Protein AF-A0A9P8XWE4-F1 (afdb_monomer_lite)

pLDDT: mean 76.03, std 16.62, range [38.41, 95.31]

Foldseek 3Di:
DDDDDDDDDDDDDDDPPDPPPPPDDCVDVQSVLVVLLVVLVVCLVVVVLVSNLVSLVVLCVDPPRPLVSVLSSLLSCLVPPPDLVSNQVSLVSSLVSLVVVLVVDDPDDPVNVVSVVSNVSSVVSNVVSVVVVVVVVVCVVPDDPQPPVNVVVVVVVVVVVVVVVVVVVVVVVVPD

Radius of gyration: 31.55 Å; chains: 1; bounding box: 77×46×115 Å

Organism: NCBI:txid1682393

Secondary structure (DSSP, 8-state):
------------PPP------------SHHHHHHHHHHHHHHHHHTT-HHHHHHHHHHHHH-TT--HHHHHHHHHHHHHS-SSHHHHHHHHHHHHHHHHHHHHHS-TT-TTHHHHHHHHHHHHHHHHHHHHHHHHHHHHHHH-----HHHHHHHHHHHHHHHHHHHHHHHHHTT--

Sequence (176 aa):
MAHQQQQQQPRAGAPASSSDTSVPDISDHNKAFHFLYDQAQKAHFAGNHAKANDITNWLLLEPECPPLCEAGAHLILAHAPDTADMQVDHARRALQLYHAVETQTVRDGPRRKYINWALARAQRILSETLQRSRVSEEQKKNSMPVTEAEYATMCAEYVDGFWEQELGRAEDNTTQ

Structure (mmCIF, N/CA/C/O backbone):
data_AF-A0A9P8XWE4-F1
#
_entry.id   AF-A0A9P8XWE4-F1
#
loop_
_atom_site.group_PDB
_atom_site.id
_atom_site.type_symbol
_atom_site.label_atom_id
_atom_site.label_alt_id
_atom_site.label_comp_id
_atom_site.label_asym_id
_atom_site.label_entity_id
_atom_site.label_seq_id
_atom_site.pdbx_PDB_ins_code
_atom_site.Cartn_x
_atom_site.Cartn_y
_atom_site.Cartn_z
_atom_site.occupancy
_atom_site.B_iso_or_equiv
_atom_site.auth_seq_id
_atom_site.auth_comp_id
_atom_site.auth_asym_id
_atom_site.auth_atom_id
_atom_site.pdbx_PDB_model_num
ATOM 1 N N . MET A 1 1 ? 20.660 -25.916 76.762 1.00 42.94 1 MET A N 1
ATOM 2 C CA . MET A 1 1 ? 20.881 -27.024 75.813 1.00 42.94 1 MET A CA 1
ATOM 3 C C . MET A 1 1 ? 20.119 -26.703 74.543 1.00 42.94 1 MET A C 1
ATOM 5 O O . MET A 1 1 ? 18.898 -26.674 74.567 1.00 42.94 1 MET A O 1
ATOM 9 N N . ALA A 1 2 ? 20.847 -26.350 73.488 1.00 43.91 2 ALA A N 1
ATOM 10 C CA . ALA A 1 2 ? 20.315 -26.124 72.152 1.00 43.91 2 ALA A CA 1
ATOM 11 C C . ALA A 1 2 ? 20.197 -27.473 71.441 1.00 43.91 2 ALA A C 1
ATOM 13 O O . ALA A 1 2 ? 21.170 -28.220 71.476 1.00 43.91 2 ALA A O 1
ATOM 14 N N . HIS A 1 3 ? 19.067 -27.769 70.799 1.00 46.03 3 HIS A N 1
ATOM 15 C CA . HIS A 1 3 ? 18.996 -28.760 69.725 1.00 46.03 3 HIS A CA 1
ATOM 16 C C . HIS A 1 3 ? 18.197 -28.178 68.559 1.00 46.03 3 HIS A C 1
ATOM 18 O O . HIS A 1 3 ? 16.996 -27.932 68.625 1.00 46.03 3 HIS A O 1
ATOM 24 N N . GLN A 1 4 ? 18.971 -27.915 67.517 1.00 46.31 4 GLN A N 1
ATOM 25 C CA . GLN A 1 4 ? 18.625 -27.622 66.143 1.00 46.31 4 GLN A CA 1
ATOM 26 C C . GLN A 1 4 ? 18.158 -28.937 65.497 1.00 46.31 4 GLN A C 1
ATOM 28 O O . GLN A 1 4 ? 18.855 -29.943 65.610 1.00 46.31 4 GLN A O 1
ATOM 33 N N . GLN A 1 5 ? 17.008 -28.950 64.822 1.00 54.19 5 GLN A N 1
ATOM 34 C CA . GLN A 1 5 ? 16.695 -29.997 63.848 1.00 54.19 5 GLN A CA 1
ATOM 35 C C . GLN A 1 5 ? 16.221 -29.365 62.546 1.00 54.19 5 GLN A C 1
ATOM 37 O O . GLN A 1 5 ? 15.399 -28.452 62.510 1.00 54.19 5 GLN A O 1
ATOM 42 N N . GLN A 1 6 ? 16.865 -29.835 61.491 1.00 45.81 6 GLN A N 1
ATOM 43 C CA . GLN A 1 6 ? 16.982 -29.256 60.173 1.00 45.81 6 GLN A CA 1
ATOM 44 C C . GLN A 1 6 ? 16.313 -30.217 59.183 1.00 45.81 6 GLN A C 1
ATOM 46 O O . GLN A 1 6 ? 16.568 -31.414 59.229 1.00 45.81 6 GLN A O 1
ATOM 51 N N . GLN A 1 7 ? 15.506 -29.637 58.290 1.00 46.41 7 GLN A N 1
ATOM 52 C CA . GLN A 1 7 ? 15.192 -30.068 56.920 1.00 46.41 7 GLN A CA 1
ATOM 53 C C . GLN A 1 7 ? 14.518 -31.428 56.662 1.00 46.41 7 GLN A C 1
ATOM 55 O O . GLN A 1 7 ? 15.087 -32.489 56.882 1.00 46.41 7 GLN A O 1
ATOM 60 N N . GLN A 1 8 ? 13.389 -31.351 55.945 1.00 45.50 8 GLN A N 1
ATOM 61 C CA . GLN A 1 8 ? 13.180 -32.076 54.684 1.00 45.50 8 GLN A CA 1
ATOM 62 C C . GLN A 1 8 ? 12.087 -31.374 53.850 1.00 45.50 8 GLN A C 1
ATOM 64 O O . GLN A 1 8 ? 10.930 -31.299 54.250 1.00 45.50 8 GLN A O 1
ATOM 69 N N . GLN A 1 9 ? 12.479 -30.822 52.696 1.00 50.81 9 GLN A N 1
ATOM 70 C CA . GLN A 1 9 ? 11.577 -30.410 51.611 1.00 50.81 9 GLN A CA 1
ATOM 71 C C . GLN A 1 9 ? 11.220 -31.630 50.746 1.00 50.81 9 GLN A C 1
ATOM 73 O O . GLN A 1 9 ? 12.107 -32.449 50.493 1.00 50.81 9 GLN A O 1
ATOM 78 N N . PRO A 1 10 ? 10.023 -31.680 50.137 1.00 46.22 10 PRO A N 1
ATOM 79 C CA . PRO A 1 10 ? 9.825 -32.414 48.899 1.00 46.22 10 PRO A CA 1
ATOM 80 C C . PRO A 1 10 ? 9.639 -31.477 47.693 1.00 46.22 10 PRO A C 1
ATOM 82 O O . PRO A 1 10 ? 8.703 -30.692 47.602 1.00 46.22 10 PRO A O 1
ATOM 85 N N . ARG A 1 11 ? 10.621 -31.619 46.798 1.00 40.06 11 ARG A N 1
ATOM 86 C CA . ARG A 1 11 ? 10.663 -31.521 45.330 1.00 40.06 11 ARG A CA 1
ATOM 87 C C . ARG A 1 11 ? 9.541 -30.816 44.552 1.00 40.06 11 ARG A C 1
ATOM 89 O O . ARG A 1 11 ? 8.377 -31.197 44.571 1.00 40.06 11 ARG A O 1
ATOM 96 N N . ALA A 1 12 ? 10.036 -29.919 43.698 1.00 43.84 12 ALA A N 1
ATOM 97 C CA . ALA A 1 12 ? 9.446 -29.359 42.493 1.00 43.84 12 ALA A CA 1
ATOM 98 C C . ALA A 1 12 ? 8.589 -30.345 41.676 1.00 43.84 12 ALA A C 1
ATOM 100 O O . ALA A 1 12 ? 9.083 -31.360 41.181 1.00 43.84 12 ALA A O 1
ATOM 101 N N . GLY A 1 13 ? 7.322 -29.975 41.480 1.00 39.88 13 GLY A N 1
ATOM 102 C CA . GLY A 1 13 ? 6.506 -30.432 40.361 1.00 39.88 13 GLY A CA 1
ATOM 103 C C . GLY A 1 13 ? 6.865 -29.632 39.109 1.00 39.88 13 GLY A C 1
ATOM 104 O O . GLY A 1 13 ? 6.975 -28.407 39.157 1.00 39.88 13 GLY A O 1
ATOM 105 N N . ALA A 1 14 ? 7.106 -30.346 38.014 1.00 40.03 14 ALA A N 1
ATOM 106 C CA . ALA A 1 14 ? 7.447 -29.809 36.704 1.00 40.03 14 ALA A CA 1
ATOM 107 C C . ALA A 1 14 ? 6.384 -28.823 36.170 1.00 40.03 14 ALA A C 1
ATOM 109 O O . ALA A 1 14 ? 5.197 -28.996 36.459 1.00 40.03 14 ALA A O 1
ATOM 110 N N . PRO A 1 15 ? 6.771 -27.820 35.359 1.00 44.16 15 PRO A N 1
ATOM 111 C CA . PRO A 1 15 ? 5.808 -26.954 34.696 1.00 44.16 15 PRO A CA 1
ATOM 112 C C . PRO A 1 15 ? 5.029 -27.754 33.648 1.00 44.16 15 PRO A C 1
ATOM 114 O O . PRO A 1 15 ? 5.609 -28.403 32.775 1.00 44.16 15 PRO A O 1
ATOM 117 N N . ALA A 1 16 ? 3.702 -27.695 33.740 1.00 44.31 16 ALA A N 1
ATOM 118 C CA . ALA A 1 16 ? 2.808 -28.179 32.705 1.00 44.31 16 ALA A CA 1
ATOM 119 C C . ALA A 1 16 ? 3.088 -27.409 31.405 1.00 44.31 16 ALA A C 1
ATOM 121 O O . ALA A 1 16 ? 2.788 -26.223 31.282 1.00 44.31 16 ALA A O 1
ATOM 122 N N . SER A 1 17 ? 3.69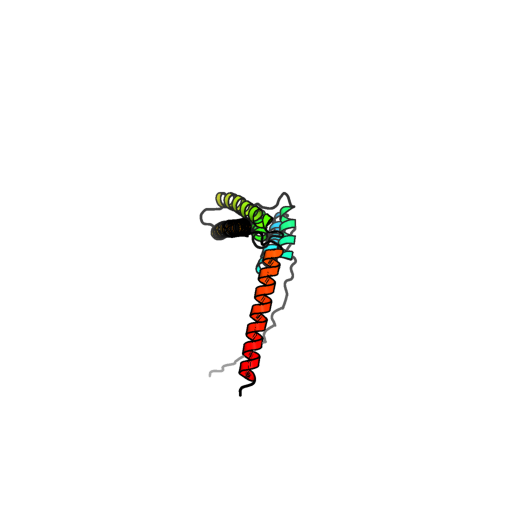1 -28.100 30.441 1.00 48.97 17 SER A N 1
ATOM 123 C CA . SER A 1 17 ? 3.752 -27.683 29.045 1.00 48.97 17 SER A CA 1
ATOM 124 C C . SER A 1 17 ? 2.362 -27.858 28.441 1.00 48.97 17 SER A C 1
ATOM 126 O O . SER A 1 17 ? 2.050 -28.900 27.871 1.00 48.97 17 SER A O 1
ATOM 128 N N . SER A 1 18 ? 1.508 -26.852 28.600 1.00 38.41 18 SER A N 1
ATOM 129 C CA . SER A 1 18 ? 0.320 -26.688 27.772 1.00 38.41 18 SER A CA 1
ATOM 130 C C . SER A 1 18 ? 0.663 -25.674 26.692 1.00 38.41 18 SER A C 1
ATOM 132 O O . SER A 1 18 ? 0.636 -24.466 26.919 1.00 38.41 18 SER A O 1
ATOM 134 N N . SER A 1 19 ? 1.026 -26.178 25.516 1.00 41.09 19 SER A N 1
ATOM 135 C CA . SER A 1 19 ? 0.926 -25.430 24.270 1.00 41.09 19 SER A CA 1
ATOM 136 C C . SER A 1 19 ? -0.543 -25.059 24.068 1.00 41.09 19 SER A C 1
ATOM 138 O O . SER A 1 19 ? -1.323 -25.837 23.514 1.00 41.09 19 SER A O 1
ATOM 140 N N . ASP A 1 20 ? -0.919 -23.901 24.600 1.00 38.88 20 ASP A N 1
ATOM 141 C CA . ASP A 1 20 ? -2.213 -23.271 24.404 1.00 38.88 20 ASP A CA 1
ATOM 142 C C . ASP A 1 20 ? -2.363 -22.953 22.912 1.00 38.88 20 ASP A C 1
ATOM 144 O O . ASP A 1 20 ? -1.834 -21.980 22.379 1.00 38.88 20 ASP A O 1
ATOM 148 N N . THR A 1 21 ? -2.998 -23.886 22.212 1.00 43.66 21 THR A N 1
ATOM 149 C CA . THR A 1 21 ? -3.440 -23.777 20.822 1.00 43.66 21 THR A CA 1
ATOM 150 C C . THR A 1 21 ? -4.936 -23.483 20.835 1.00 43.66 21 THR A C 1
ATOM 152 O O . THR A 1 21 ? -5.722 -24.123 20.139 1.00 43.66 21 THR A O 1
ATOM 155 N N . SER A 1 22 ? -5.356 -22.531 21.672 1.00 41.94 22 SER A N 1
ATOM 156 C CA . SER A 1 22 ? -6.705 -21.990 21.609 1.00 41.94 22 SER A CA 1
ATOM 157 C C . SER A 1 22 ? -6.886 -21.310 20.254 1.00 41.94 22 SER A C 1
ATOM 159 O O . SER A 1 22 ? -6.331 -20.250 19.961 1.00 41.94 22 SER A O 1
ATOM 161 N N . VAL A 1 23 ? -7.644 -21.975 19.382 1.00 51.69 23 VAL A N 1
ATOM 162 C CA . VAL A 1 23 ? -8.174 -21.365 18.165 1.00 51.69 23 VAL A CA 1
ATOM 163 C C . VAL A 1 23 ? -8.991 -20.154 18.623 1.00 51.69 23 VAL A C 1
ATOM 165 O O . VAL A 1 23 ? -9.901 -20.334 19.436 1.00 51.69 23 VAL A O 1
ATOM 168 N N . PRO A 1 24 ? -8.651 -18.926 18.195 1.00 53.59 24 PRO A N 1
ATOM 169 C CA . PRO A 1 24 ? -9.342 -17.738 18.670 1.00 53.59 24 PRO A CA 1
ATOM 170 C C . PRO A 1 24 ? -10.833 -17.836 18.332 1.00 53.59 24 PRO A C 1
ATOM 172 O O . PRO A 1 24 ? -11.195 -18.150 17.202 1.00 53.59 24 PRO A O 1
ATOM 175 N N . ASP A 1 25 ? -11.694 -17.583 19.318 1.00 50.88 25 ASP A N 1
ATOM 176 C CA . ASP A 1 25 ? -13.143 -17.511 19.127 1.00 50.88 25 ASP A CA 1
ATOM 177 C C . ASP A 1 25 ? -13.489 -16.246 18.322 1.00 50.88 25 ASP A C 1
ATOM 179 O O . ASP A 1 25 ? -13.409 -15.116 18.816 1.00 50.88 25 ASP A O 1
ATOM 183 N N . ILE A 1 26 ? -13.828 -16.462 17.050 1.00 53.75 26 ILE A N 1
ATOM 184 C CA . ILE A 1 26 ? -14.087 -15.434 16.034 1.00 53.75 26 ILE A CA 1
ATOM 185 C C . ILE A 1 26 ? -15.585 -15.137 15.855 1.00 53.75 26 ILE A C 1
ATOM 187 O O . ILE A 1 26 ? -15.972 -14.516 14.870 1.00 53.75 26 ILE A O 1
ATOM 191 N N . SER A 1 27 ? -16.442 -15.576 16.782 1.00 52.31 27 SER A N 1
ATOM 192 C CA . SER A 1 27 ? -17.912 -15.480 16.684 1.00 52.31 27 SER A CA 1
ATOM 193 C C . SER A 1 27 ? -18.484 -14.056 16.555 1.00 52.31 27 SER A C 1
ATOM 195 O O . SER A 1 27 ? -19.657 -13.891 16.231 1.00 52.31 27 SER A O 1
ATOM 197 N N . ASP A 1 28 ? -17.663 -13.027 16.763 1.00 65.06 28 ASP A N 1
ATOM 198 C CA . ASP A 1 28 ? -17.983 -11.627 16.492 1.00 65.06 28 ASP A CA 1
ATOM 199 C C . ASP A 1 28 ? -17.353 -11.221 15.152 1.00 65.06 28 ASP A C 1
ATOM 201 O O . ASP A 1 28 ? -16.129 -11.265 14.995 1.00 65.06 28 ASP A O 1
ATOM 205 N N . HIS A 1 29 ? -18.186 -10.826 14.186 1.00 61.81 29 HIS A N 1
ATOM 206 C CA . HIS A 1 29 ? -17.785 -10.505 12.811 1.00 61.81 29 HIS A CA 1
ATOM 207 C C . HIS A 1 29 ? -16.637 -9.474 12.765 1.00 61.81 29 HIS A C 1
ATOM 209 O O . HIS A 1 29 ? -15.703 -9.604 11.976 1.00 61.81 29 HIS A O 1
ATOM 215 N N . ASN A 1 30 ? -16.603 -8.528 13.714 1.00 70.12 30 ASN A N 1
ATOM 216 C CA . ASN A 1 30 ? -15.509 -7.558 13.834 1.00 70.12 30 ASN A CA 1
ATOM 217 C C . ASN A 1 30 ? -14.170 -8.179 14.258 1.00 70.12 30 ASN A C 1
ATOM 219 O O . ASN A 1 30 ? -13.103 -7.734 13.825 1.00 70.12 30 ASN A O 1
ATOM 223 N N . LYS A 1 31 ? -14.193 -9.230 15.084 1.00 77.06 31 LYS A N 1
ATOM 224 C CA . LYS A 1 31 ? -12.975 -9.949 15.486 1.00 77.06 31 LYS A CA 1
ATOM 225 C C . LYS A 1 31 ? -12.377 -10.720 14.314 1.00 77.06 31 LYS A C 1
ATOM 227 O O . LYS A 1 31 ? -11.154 -10.839 14.253 1.00 77.06 31 LYS A O 1
ATOM 232 N N . ALA A 1 32 ? -13.204 -11.176 13.370 1.00 83.94 32 ALA A N 1
ATOM 233 C CA . ALA A 1 32 ? -12.736 -11.861 12.168 1.00 83.94 32 ALA A CA 1
ATOM 234 C C . ALA A 1 32 ? -11.898 -10.941 11.281 1.00 83.94 32 ALA A C 1
ATOM 236 O O . ALA A 1 32 ? -10.787 -11.311 10.903 1.00 83.94 32 ALA A O 1
ATOM 237 N N . PHE A 1 33 ? -12.353 -9.707 11.049 1.00 87.38 33 PHE A N 1
ATOM 238 C CA . PHE A 1 33 ? -11.581 -8.721 10.288 1.00 87.38 33 PHE A CA 1
ATOM 239 C C . PHE A 1 33 ? -10.237 -8.401 10.937 1.00 87.38 33 PHE A C 1
ATOM 241 O O . PHE A 1 33 ? -9.206 -8.394 10.267 1.00 87.38 33 PHE A O 1
ATOM 248 N N . HIS A 1 34 ? -10.226 -8.168 12.250 1.00 86.06 34 HIS A N 1
ATOM 249 C CA . HIS A 1 34 ? -8.985 -7.886 12.968 1.00 86.06 34 HIS A CA 1
ATOM 250 C C . HIS A 1 34 ? -8.027 -9.078 12.977 1.00 86.06 34 HIS A C 1
ATOM 252 O O . HIS A 1 34 ? -6.822 -8.882 12.824 1.00 86.06 34 HIS A O 1
ATOM 258 N N . PHE A 1 35 ? -8.547 -10.300 13.114 1.00 88.75 35 PHE A N 1
ATOM 259 C CA . PHE A 1 35 ? -7.744 -11.515 13.030 1.00 88.75 35 PHE A CA 1
ATOM 260 C C . PHE A 1 35 ? -7.106 -11.669 11.648 1.00 88.75 35 PHE A C 1
ATOM 262 O O . PHE A 1 35 ? -5.900 -11.882 11.544 1.00 88.75 35 PHE A O 1
ATOM 269 N N . LEU A 1 36 ? -7.888 -11.521 10.580 1.00 90.06 36 LEU A N 1
ATOM 270 C CA . LEU A 1 36 ? -7.382 -11.624 9.214 1.00 90.06 36 LEU A CA 1
ATOM 271 C C . LEU A 1 36 ? -6.372 -10.521 8.902 1.00 90.06 36 LEU A C 1
ATOM 273 O O . LEU A 1 36 ? -5.326 -10.794 8.317 1.00 90.06 36 LEU A O 1
ATOM 277 N N . TYR A 1 37 ? -6.628 -9.296 9.357 1.00 91.12 37 TYR A N 1
ATOM 278 C CA . TYR A 1 37 ? -5.679 -8.203 9.195 1.00 91.12 37 TYR A CA 1
ATOM 279 C C . TYR A 1 37 ? -4.358 -8.477 9.933 1.00 91.12 37 TYR A C 1
ATOM 281 O O . TYR A 1 37 ? -3.288 -8.298 9.355 1.00 91.12 37 TYR A O 1
ATOM 289 N N . ASP A 1 38 ? -4.405 -8.994 11.164 1.00 91.94 38 ASP A N 1
ATOM 290 C CA . ASP A 1 38 ? -3.207 -9.418 11.903 1.00 91.94 38 ASP A CA 1
ATOM 291 C C . ASP A 1 38 ? -2.431 -10.524 11.158 1.00 91.94 38 ASP A C 1
ATOM 293 O O . ASP A 1 38 ? -1.202 -10.471 11.059 1.00 91.94 38 ASP A O 1
ATOM 297 N N . GLN A 1 39 ? -3.127 -11.492 10.551 1.00 94.31 39 GLN A N 1
ATOM 298 C CA . GLN A 1 39 ? -2.490 -12.520 9.719 1.00 94.31 39 GLN A CA 1
ATOM 299 C C . GLN A 1 39 ? -1.824 -11.932 8.468 1.00 94.31 39 GLN A C 1
ATOM 301 O O . GLN A 1 39 ? -0.702 -12.325 8.133 1.00 94.31 39 GLN A O 1
ATOM 306 N N . ALA A 1 40 ? -2.470 -10.971 7.803 1.00 92.69 40 ALA A N 1
ATOM 307 C CA . ALA A 1 40 ? -1.888 -10.268 6.664 1.00 92.69 40 ALA A CA 1
ATOM 308 C C . ALA A 1 40 ? -0.624 -9.493 7.065 1.00 92.69 40 ALA A C 1
ATOM 310 O O . ALA A 1 40 ? 0.399 -9.580 6.385 1.00 92.69 40 ALA A O 1
ATOM 311 N N . GLN A 1 41 ? -0.651 -8.797 8.207 1.00 91.69 41 GLN A N 1
ATOM 312 C CA . GLN A 1 41 ? 0.515 -8.089 8.739 1.00 91.69 41 GLN A CA 1
ATOM 313 C C . GLN A 1 41 ? 1.670 -9.047 9.044 1.00 91.69 41 GLN A C 1
ATOM 315 O O . GLN A 1 41 ? 2.805 -8.794 8.638 1.00 91.69 41 GLN A O 1
ATOM 320 N N . LYS A 1 42 ? 1.395 -10.172 9.714 1.00 93.69 42 LYS A N 1
ATOM 321 C CA . LYS A 1 42 ? 2.405 -11.202 10.001 1.00 93.69 42 LYS A CA 1
ATOM 322 C C . LYS A 1 42 ? 3.030 -11.757 8.723 1.00 93.69 42 LYS A C 1
ATOM 324 O O . LYS A 1 42 ? 4.251 -11.875 8.653 1.00 93.69 42 LYS A O 1
ATOM 329 N N . ALA A 1 43 ? 2.218 -12.056 7.708 1.00 91.62 43 ALA A N 1
ATOM 330 C CA . ALA A 1 43 ? 2.711 -12.516 6.411 1.00 91.62 43 ALA A CA 1
ATOM 331 C C . ALA A 1 43 ? 3.584 -11.453 5.723 1.00 91.62 43 ALA A C 1
ATOM 333 O O . ALA A 1 43 ? 4.675 -11.773 5.251 1.00 91.62 43 ALA A O 1
ATOM 334 N N . HIS A 1 44 ? 3.153 -10.188 5.742 1.00 91.06 44 HIS A N 1
ATOM 335 C CA . HIS A 1 44 ? 3.899 -9.067 5.176 1.00 91.06 44 HIS A CA 1
ATOM 336 C C . HIS A 1 44 ? 5.275 -8.894 5.837 1.00 91.06 44 HIS A C 1
ATOM 338 O O . HIS A 1 44 ? 6.286 -8.833 5.138 1.00 91.06 44 HIS A O 1
ATOM 344 N N . PHE A 1 45 ? 5.339 -8.867 7.173 1.00 89.06 45 PHE A N 1
ATOM 345 C CA . PHE A 1 45 ? 6.605 -8.716 7.902 1.00 89.06 45 PHE A CA 1
ATOM 346 C C . PHE A 1 45 ? 7.523 -9.937 7.787 1.00 89.06 45 PHE A C 1
ATOM 348 O O . PHE A 1 45 ? 8.738 -9.794 7.897 1.00 89.06 45 PHE A O 1
ATOM 355 N N . ALA A 1 46 ? 6.967 -11.120 7.519 1.00 92.00 46 ALA A N 1
ATOM 356 C CA . ALA A 1 46 ? 7.738 -12.314 7.186 1.00 92.00 46 ALA A CA 1
ATOM 357 C C . ALA A 1 46 ? 8.259 -12.323 5.732 1.00 92.00 46 ALA A C 1
ATOM 359 O O . ALA A 1 46 ? 8.896 -13.291 5.326 1.00 92.00 46 ALA A O 1
ATOM 360 N N . GLY A 1 47 ? 7.969 -11.288 4.931 1.00 90.38 47 GLY A N 1
ATOM 361 C CA . GLY A 1 47 ? 8.333 -11.213 3.512 1.00 90.38 47 GLY A CA 1
ATOM 362 C C . GLY A 1 47 ? 7.476 -12.094 2.596 1.00 90.38 47 GLY A C 1
ATOM 363 O O . GLY A 1 47 ? 7.737 -12.178 1.398 1.00 90.38 47 GLY A O 1
ATOM 364 N N . ASN A 1 48 ? 6.435 -12.745 3.125 1.00 93.69 48 ASN A N 1
ATOM 365 C CA . ASN A 1 48 ? 5.509 -13.551 2.336 1.00 93.69 48 ASN A CA 1
ATOM 366 C C . ASN A 1 48 ? 4.410 -12.660 1.744 1.00 93.69 48 ASN A C 1
ATOM 368 O O . ASN A 1 48 ? 3.269 -12.635 2.213 1.00 93.69 48 ASN A O 1
ATOM 372 N N . HIS A 1 49 ? 4.787 -11.896 0.721 1.00 91.38 49 HIS A N 1
ATOM 373 C CA . HIS A 1 49 ? 3.911 -10.917 0.087 1.00 91.38 49 HIS A CA 1
ATOM 374 C C . HIS A 1 49 ? 2.726 -11.550 -0.644 1.00 91.38 49 HIS A C 1
ATOM 376 O O . HIS A 1 49 ? 1.632 -11.018 -0.539 1.00 91.38 49 HIS A O 1
ATOM 382 N N . ALA A 1 50 ? 2.895 -12.718 -1.272 1.00 91.44 50 ALA A N 1
ATOM 383 C CA . ALA A 1 50 ? 1.787 -13.427 -1.917 1.00 91.44 50 ALA A CA 1
ATOM 384 C C . ALA A 1 50 ? 0.667 -13.750 -0.913 1.00 91.44 50 ALA A C 1
ATOM 386 O O . ALA A 1 50 ? -0.482 -13.366 -1.107 1.00 91.44 50 ALA A O 1
ATOM 387 N N . LYS A 1 51 ? 1.020 -14.350 0.233 1.00 93.00 51 LYS A N 1
ATOM 388 C CA . LYS A 1 51 ? 0.044 -14.641 1.292 1.00 93.00 51 LYS A CA 1
ATOM 389 C C . LYS A 1 51 ? -0.565 -13.371 1.887 1.00 93.00 51 LYS A C 1
ATOM 391 O O . LYS A 1 51 ? -1.745 -13.364 2.225 1.00 93.00 51 LYS A O 1
ATOM 396 N N . ALA A 1 52 ? 0.239 -12.323 2.074 1.00 92.38 52 ALA A N 1
ATOM 397 C CA . ALA A 1 52 ? -0.265 -11.052 2.580 1.00 92.38 52 ALA A CA 1
ATOM 398 C C . ALA A 1 52 ? -1.317 -10.469 1.624 1.00 92.38 52 ALA A C 1
ATOM 400 O O . ALA A 1 52 ? -2.407 -10.138 2.085 1.00 92.38 52 ALA A O 1
ATOM 401 N N . ASN A 1 53 ? -1.008 -10.444 0.323 1.00 92.06 53 ASN A N 1
ATOM 402 C CA . ASN A 1 53 ? -1.880 -9.949 -0.737 1.00 92.06 53 ASN A CA 1
ATOM 403 C C . ASN A 1 53 ? -3.188 -10.735 -0.803 1.00 92.06 53 ASN A C 1
ATOM 405 O O . ASN A 1 53 ? -4.247 -10.112 -0.786 1.00 92.06 53 ASN A O 1
ATOM 409 N N . ASP A 1 54 ? -3.132 -12.070 -0.789 1.00 94.25 54 ASP A N 1
ATOM 410 C CA . ASP A 1 54 ? -4.320 -12.933 -0.806 1.00 94.25 54 ASP A CA 1
ATOM 411 C C . ASP A 1 54 ? -5.288 -12.592 0.336 1.00 94.25 54 ASP A C 1
ATOM 413 O O . ASP A 1 54 ? -6.486 -12.396 0.120 1.00 94.25 54 ASP A O 1
ATOM 417 N N . ILE A 1 55 ? -4.764 -12.462 1.561 1.00 93.75 55 ILE A N 1
ATOM 418 C CA . ILE A 1 55 ? -5.580 -12.143 2.739 1.00 93.75 55 ILE A CA 1
ATOM 419 C C . ILE A 1 55 ? -6.146 -10.723 2.636 1.00 93.75 55 ILE A C 1
ATOM 421 O O . ILE A 1 55 ? -7.315 -10.504 2.952 1.00 93.75 55 ILE A O 1
ATOM 425 N N . THR A 1 56 ? -5.348 -9.747 2.193 1.00 93.62 56 THR A N 1
ATOM 426 C CA . THR A 1 56 ? -5.831 -8.368 2.030 1.00 93.62 56 THR A CA 1
ATOM 427 C C . THR A 1 56 ? -6.851 -8.219 0.917 1.00 93.62 56 THR A C 1
ATOM 429 O O . THR A 1 56 ? -7.811 -7.480 1.095 1.00 93.62 56 THR A O 1
ATOM 432 N N . ASN A 1 57 ? -6.698 -8.935 -0.194 1.00 91.94 57 ASN A N 1
ATOM 433 C CA . ASN A 1 57 ? -7.684 -8.939 -1.267 1.00 91.94 57 ASN A CA 1
ATOM 434 C C . ASN A 1 57 ? -9.012 -9.503 -0.759 1.00 91.94 57 ASN A C 1
ATOM 436 O O . ASN A 1 57 ? -10.048 -8.892 -0.993 1.00 91.94 57 ASN A O 1
ATOM 440 N N . TRP A 1 58 ? -8.986 -10.587 0.023 1.00 91.12 58 TRP A N 1
ATOM 441 C CA . TRP A 1 58 ? -10.191 -11.109 0.672 1.00 91.12 58 TRP A CA 1
ATOM 442 C C . TRP A 1 58 ? -10.832 -10.083 1.619 1.00 91.12 58 TRP A C 1
ATOM 444 O O . TRP A 1 58 ? -12.023 -9.815 1.517 1.00 91.12 58 TRP A O 1
ATOM 454 N N . LEU A 1 59 ? -10.036 -9.437 2.480 1.00 90.56 59 LEU A N 1
ATOM 455 C CA . LEU A 1 59 ? -10.512 -8.386 3.391 1.00 90.56 59 LEU A CA 1
ATOM 456 C C . LEU A 1 59 ? -11.192 -7.216 2.670 1.00 90.56 59 LEU A C 1
ATOM 458 O O . LEU A 1 59 ? -12.101 -6.610 3.229 1.00 90.56 59 LEU A O 1
ATOM 462 N N . LEU A 1 60 ? -10.732 -6.869 1.467 1.00 91.94 60 LEU A N 1
ATOM 463 C CA . LEU A 1 60 ? -11.264 -5.755 0.680 1.00 91.94 60 LEU A CA 1
ATOM 464 C C . LEU A 1 60 ? -12.508 -6.124 -0.143 1.00 91.94 60 LEU A C 1
ATOM 466 O O . LEU A 1 60 ? -13.173 -5.226 -0.654 1.00 91.94 60 LEU A O 1
ATOM 470 N N . LEU A 1 61 ? -12.835 -7.413 -0.272 1.00 91.19 61 LEU A N 1
ATOM 471 C CA . LEU A 1 61 ? -14.100 -7.859 -0.866 1.00 91.19 61 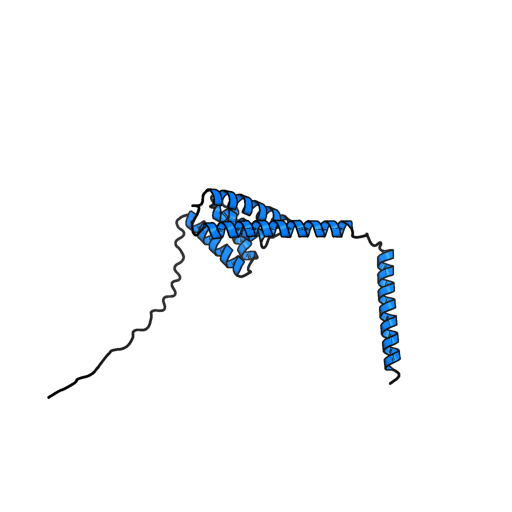LEU A CA 1
ATOM 472 C C . LEU A 1 61 ? -15.273 -7.739 0.113 1.00 91.19 61 LEU A C 1
ATOM 474 O O . LEU A 1 61 ? -16.427 -7.708 -0.313 1.00 91.19 61 LEU A O 1
ATOM 478 N N . GLU A 1 62 ? -14.985 -7.664 1.410 1.00 87.62 62 GLU A N 1
ATOM 479 C CA . GLU A 1 62 ? -15.999 -7.620 2.454 1.00 87.62 62 GLU A CA 1
ATOM 480 C C . GLU A 1 62 ? -16.535 -6.188 2.646 1.00 87.62 62 GLU A C 1
ATOM 482 O O . GLU A 1 62 ? -15.780 -5.282 3.015 1.00 87.62 62 GLU A O 1
ATOM 487 N N . PRO A 1 63 ? -17.844 -5.949 2.440 1.00 80.94 63 PRO A N 1
ATOM 488 C CA . PRO A 1 63 ? -18.426 -4.603 2.432 1.00 80.94 63 PRO A CA 1
ATOM 489 C C . PRO A 1 63 ? -18.432 -3.924 3.807 1.00 80.94 63 PRO A C 1
ATOM 491 O O . PRO A 1 63 ? -18.556 -2.704 3.891 1.00 80.94 63 PRO A O 1
ATOM 494 N N . GLU A 1 64 ? -18.298 -4.701 4.882 1.00 85.56 64 GLU A N 1
ATOM 495 C CA . GLU A 1 64 ? -18.277 -4.213 6.265 1.00 85.56 64 GLU A CA 1
ATOM 496 C C . GLU A 1 64 ? -16.857 -4.143 6.849 1.00 85.56 64 GLU A C 1
ATOM 498 O O . GLU A 1 64 ? -16.689 -4.020 8.064 1.00 85.56 64 GLU A O 1
ATOM 503 N N . CYS A 1 65 ? -15.821 -4.209 6.002 1.00 85.25 65 CYS A N 1
ATOM 504 C CA . CYS A 1 65 ? -14.438 -4.116 6.450 1.00 85.25 65 CYS A CA 1
ATOM 505 C C . CYS A 1 65 ? -14.219 -2.820 7.258 1.00 85.25 65 CYS A C 1
ATOM 507 O O . CYS A 1 65 ? -14.461 -1.720 6.750 1.00 85.25 65 CYS A O 1
ATOM 509 N N . PRO A 1 66 ? -13.753 -2.906 8.520 1.00 87.81 66 PRO A N 1
ATOM 510 C CA . PRO A 1 66 ? -13.563 -1.722 9.341 1.00 87.81 66 PRO A CA 1
ATOM 511 C C . PRO A 1 66 ? -12.583 -0.741 8.677 1.00 87.81 66 PRO A C 1
ATOM 513 O O . PRO A 1 66 ? -11.530 -1.179 8.208 1.00 87.81 66 PRO A O 1
ATOM 516 N N . PRO A 1 67 ? -12.823 0.585 8.721 1.00 88.00 67 PRO A N 1
ATOM 517 C CA . PRO A 1 67 ? -12.017 1.563 7.979 1.00 88.00 67 PRO A CA 1
ATOM 518 C C . PRO A 1 67 ? -10.507 1.492 8.244 1.00 88.00 67 PRO A C 1
ATOM 520 O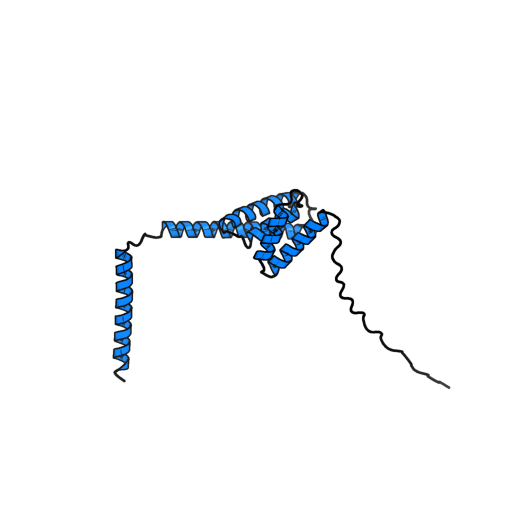 O . PRO A 1 67 ? -9.692 1.739 7.360 1.00 88.00 67 PRO A O 1
ATOM 523 N N . LEU A 1 68 ? -10.108 1.135 9.470 1.00 86.81 68 LEU A N 1
ATOM 524 C CA . LEU A 1 68 ? -8.697 0.964 9.820 1.00 86.81 68 LEU A CA 1
ATOM 525 C C . LEU A 1 68 ? -8.084 -0.303 9.196 1.00 86.81 68 LEU A C 1
ATOM 527 O O . LEU A 1 68 ? -6.912 -0.288 8.822 1.00 86.81 68 LEU A O 1
ATOM 531 N N . CYS A 1 69 ? -8.865 -1.381 9.094 1.00 89.31 69 CYS A N 1
ATOM 532 C CA . CYS A 1 69 ? -8.466 -2.622 8.433 1.00 89.31 69 CYS A CA 1
ATOM 533 C C . CYS A 1 69 ? -8.377 -2.409 6.916 1.00 89.31 69 CYS A C 1
ATOM 535 O O . CYS A 1 69 ? -7.377 -2.799 6.321 1.00 89.31 69 CYS A O 1
ATOM 537 N N . GLU A 1 70 ? -9.350 -1.711 6.319 1.00 92.25 70 GLU A N 1
ATOM 538 C CA . GLU A 1 70 ? -9.336 -1.321 4.900 1.00 92.25 70 GLU A CA 1
ATOM 539 C C . GLU A 1 70 ? -8.094 -0.467 4.577 1.00 92.25 70 GLU A C 1
ATOM 541 O O . GLU A 1 70 ? -7.342 -0.766 3.648 1.00 92.25 70 GLU A O 1
ATOM 546 N N . ALA A 1 71 ? -7.812 0.553 5.399 1.00 91.38 71 ALA A N 1
ATOM 547 C CA . ALA A 1 71 ? -6.638 1.411 5.238 1.00 91.38 71 ALA A CA 1
ATOM 548 C C . ALA A 1 71 ? -5.325 0.615 5.291 1.00 91.38 71 ALA A C 1
ATOM 550 O O . ALA A 1 71 ? -4.430 0.807 4.464 1.00 91.38 71 ALA A O 1
ATOM 551 N N . GLY A 1 72 ? -5.219 -0.296 6.261 1.00 90.94 72 GLY A N 1
ATOM 552 C CA . GLY A 1 72 ? -4.058 -1.162 6.424 1.00 90.94 72 GLY A CA 1
ATOM 553 C C . GLY A 1 72 ? -3.892 -2.165 5.287 1.00 90.94 72 GLY A C 1
ATOM 554 O O . GLY A 1 72 ? -2.771 -2.377 4.828 1.00 90.94 72 GLY A O 1
ATOM 555 N N . ALA A 1 73 ? -4.988 -2.745 4.799 1.00 93.56 73 ALA A N 1
ATOM 556 C CA . ALA A 1 73 ? -4.972 -3.676 3.678 1.00 93.56 73 ALA A CA 1
ATOM 557 C C . ALA A 1 73 ? -4.437 -3.004 2.408 1.00 93.56 73 ALA A C 1
ATOM 559 O O . ALA A 1 73 ? -3.510 -3.513 1.778 1.00 93.56 73 ALA A O 1
ATOM 560 N N . HIS A 1 74 ? -4.921 -1.800 2.097 1.00 95.31 74 HIS A N 1
ATOM 561 C CA . HIS A 1 74 ? -4.377 -1.011 0.995 1.00 95.31 74 HIS A CA 1
ATOM 562 C C . HIS A 1 74 ? -2.905 -0.635 1.196 1.00 95.31 74 HIS A C 1
ATOM 564 O O . HIS A 1 74 ? -2.139 -0.645 0.237 1.00 95.31 74 HIS A O 1
ATOM 570 N N . LEU A 1 75 ? -2.463 -0.349 2.424 1.00 93.19 75 LEU A N 1
ATOM 571 C CA . LEU A 1 75 ? -1.048 -0.067 2.678 1.00 93.19 75 LEU A CA 1
ATOM 572 C C . LEU A 1 75 ? -0.152 -1.294 2.434 1.00 93.19 75 LEU A C 1
ATOM 574 O O . LEU A 1 75 ? 0.939 -1.147 1.882 1.00 93.19 75 LEU A O 1
ATOM 578 N N . ILE A 1 76 ? -0.603 -2.492 2.813 1.00 92.88 76 ILE A N 1
ATOM 579 C CA . ILE A 1 76 ? 0.109 -3.751 2.540 1.00 92.88 76 ILE A CA 1
ATOM 580 C C . ILE A 1 76 ? 0.219 -3.979 1.028 1.00 92.88 76 ILE A C 1
ATOM 582 O O . ILE A 1 76 ? 1.325 -4.194 0.530 1.00 92.88 76 ILE A O 1
ATOM 586 N N . LEU A 1 77 ? -0.889 -3.842 0.295 1.00 92.94 77 LEU A N 1
ATOM 587 C CA . LEU A 1 77 ? -0.904 -3.995 -1.163 1.00 92.94 77 LEU A CA 1
ATOM 588 C C . LEU A 1 77 ? -0.033 -2.943 -1.864 1.00 92.94 77 LEU A C 1
ATOM 590 O O . LEU A 1 77 ? 0.634 -3.239 -2.848 1.00 92.94 77 LEU A O 1
ATOM 594 N N . ALA A 1 78 ? 0.052 -1.723 -1.329 1.00 90.75 78 ALA A N 1
ATOM 595 C CA . ALA A 1 78 ? 0.949 -0.696 -1.855 1.00 90.75 78 ALA A CA 1
ATOM 596 C C . ALA A 1 78 ? 2.438 -1.042 -1.666 1.00 90.75 78 ALA A C 1
ATOM 598 O O . ALA A 1 78 ? 3.290 -0.555 -2.407 1.00 90.75 78 ALA A O 1
ATOM 599 N N . HIS A 1 79 ? 2.796 -1.860 -0.678 1.00 86.56 79 HIS A N 1
ATOM 600 C CA . HIS A 1 79 ? 4.185 -2.261 -0.463 1.00 86.56 79 HIS A CA 1
ATOM 601 C C . HIS A 1 79 ? 4.661 -3.325 -1.453 1.00 86.56 79 HIS A C 1
ATOM 603 O O . HIS A 1 79 ? 5.817 -3.285 -1.873 1.00 86.56 79 HIS A O 1
ATOM 609 N N . ALA A 1 80 ? 3.790 -4.271 -1.789 1.00 82.75 80 ALA A N 1
ATOM 610 C CA . ALA A 1 80 ? 4.102 -5.394 -2.659 1.00 82.75 80 ALA A CA 1
ATOM 611 C C . ALA A 1 80 ? 2.922 -5.645 -3.606 1.00 82.75 80 ALA A C 1
ATOM 613 O O . ALA A 1 80 ? 2.186 -6.607 -3.423 1.00 82.75 80 ALA A O 1
ATOM 614 N N . PRO A 1 81 ? 2.697 -4.753 -4.577 1.00 80.00 81 PRO A N 1
ATOM 615 C CA . PRO A 1 81 ? 1.523 -4.818 -5.432 1.00 80.00 81 PRO A CA 1
ATOM 616 C C . PRO A 1 81 ? 1.663 -5.943 -6.462 1.00 80.00 81 PRO A C 1
ATOM 618 O O . PRO A 1 81 ? 2.773 -6.257 -6.896 1.00 80.00 81 PRO A O 1
ATOM 621 N N . ASP A 1 82 ? 0.534 -6.491 -6.911 1.00 77.31 82 ASP A N 1
ATOM 622 C CA . ASP A 1 82 ? 0.523 -7.503 -7.977 1.00 77.31 82 ASP A CA 1
ATOM 623 C C . ASP A 1 82 ? 1.008 -6.916 -9.316 1.00 77.31 82 ASP A C 1
ATOM 625 O O . ASP A 1 82 ? 1.621 -7.604 -10.131 1.00 77.31 82 ASP A O 1
ATOM 629 N N . THR A 1 83 ? 0.785 -5.614 -9.529 1.00 77.38 83 THR A N 1
ATOM 630 C CA . THR A 1 83 ? 1.304 -4.856 -10.675 1.00 77.38 83 THR A CA 1
ATOM 631 C C . THR A 1 83 ? 1.800 -3.472 -10.251 1.00 77.38 83 THR A C 1
ATOM 633 O O . THR A 1 83 ? 1.313 -2.889 -9.283 1.00 77.38 83 THR A O 1
ATOM 636 N N . ALA A 1 84 ? 2.763 -2.907 -10.986 1.00 75.38 84 ALA A N 1
ATOM 637 C CA . ALA A 1 84 ? 3.320 -1.586 -10.672 1.00 75.38 84 ALA A CA 1
ATOM 638 C C . ALA A 1 84 ? 2.257 -0.469 -10.680 1.00 75.38 84 ALA A C 1
ATOM 640 O O . ALA A 1 84 ? 2.327 0.452 -9.865 1.00 75.38 84 ALA A O 1
ATOM 641 N N . ASP A 1 85 ? 1.249 -0.582 -11.547 1.00 77.19 85 ASP A N 1
ATOM 642 C CA . ASP A 1 85 ? 0.189 0.419 -11.694 1.00 77.19 85 ASP A CA 1
ATOM 643 C C . ASP A 1 85 ? -0.733 0.460 -10.465 1.00 77.19 85 ASP A C 1
ATOM 645 O O . ASP A 1 85 ? -1.122 1.534 -10.004 1.00 77.19 85 ASP A O 1
ATOM 649 N N . MET A 1 86 ? -0.984 -0.696 -9.840 1.00 86.06 86 MET A N 1
ATOM 650 C CA . MET A 1 86 ? -1.810 -0.796 -8.631 1.00 86.06 86 MET A CA 1
ATOM 651 C C . MET A 1 86 ? -1.125 -0.222 -7.384 1.00 86.06 86 MET A C 1
ATOM 653 O O . MET A 1 86 ? -1.800 0.123 -6.411 1.00 86.06 86 MET A O 1
ATOM 657 N N . GLN A 1 87 ? 0.206 -0.065 -7.402 1.00 88.44 87 GLN A N 1
ATOM 658 C CA . GLN A 1 87 ? 0.962 0.499 -6.279 1.00 88.44 87 GLN A CA 1
ATOM 659 C C . GLN A 1 87 ? 0.461 1.895 -5.899 1.00 88.44 87 GLN A C 1
ATOM 661 O O . GLN A 1 87 ? 0.272 2.209 -4.720 1.00 88.44 87 GLN A O 1
ATOM 666 N N . VAL A 1 88 ? 0.268 2.741 -6.914 1.00 89.44 88 VAL A N 1
ATOM 667 C CA . VAL A 1 88 ? -0.134 4.140 -6.751 1.00 89.44 88 VAL A CA 1
ATOM 668 C C . VAL A 1 88 ? -1.556 4.223 -6.217 1.00 89.44 88 VAL A C 1
ATOM 670 O O . VAL A 1 88 ? -1.814 4.990 -5.287 1.00 89.44 88 VAL A O 1
ATOM 673 N N . ASP A 1 89 ? -2.461 3.421 -6.768 1.00 92.81 89 ASP A N 1
ATOM 674 C CA . ASP A 1 89 ? -3.873 3.438 -6.393 1.00 92.81 89 ASP A CA 1
ATOM 675 C C . ASP A 1 89 ? -4.075 2.956 -4.958 1.00 92.81 89 ASP A C 1
ATOM 677 O O . ASP A 1 89 ? -4.750 3.620 -4.166 1.00 92.81 89 ASP A O 1
ATOM 681 N N . HIS A 1 90 ? -3.398 1.876 -4.569 1.00 93.94 90 HIS A N 1
ATOM 682 C CA . HIS A 1 90 ? -3.413 1.401 -3.190 1.00 93.94 90 HIS A CA 1
ATOM 683 C C . HIS A 1 90 ? -2.778 2.403 -2.217 1.00 93.94 90 HIS A C 1
ATOM 685 O O . HIS A 1 90 ? -3.352 2.666 -1.158 1.00 93.94 90 HIS A O 1
ATOM 691 N N . ALA A 1 91 ? -1.657 3.040 -2.574 1.00 92.31 91 ALA A N 1
ATOM 692 C CA . ALA A 1 91 ? -1.038 4.060 -1.725 1.00 92.31 91 ALA A CA 1
ATOM 693 C C . ALA A 1 91 ? -1.953 5.283 -1.524 1.00 92.31 91 ALA A C 1
ATOM 695 O O . ALA A 1 91 ? -2.092 5.786 -0.406 1.00 92.31 91 A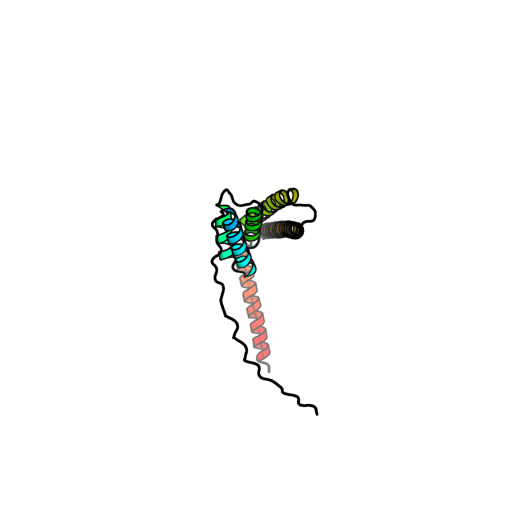LA A O 1
ATOM 696 N N . ARG A 1 92 ? -2.620 5.745 -2.592 1.00 94.25 92 ARG A N 1
ATOM 697 C CA . ARG A 1 92 ? -3.595 6.846 -2.533 1.00 94.25 92 ARG A CA 1
ATOM 698 C C . ARG A 1 92 ? -4.796 6.490 -1.669 1.00 94.25 92 ARG A C 1
ATOM 700 O O . ARG A 1 92 ? -5.206 7.297 -0.834 1.00 94.25 92 ARG A O 1
ATOM 707 N N . ARG A 1 93 ? -5.342 5.287 -1.845 1.00 94.94 93 ARG A N 1
ATOM 708 C CA . ARG A 1 93 ? -6.499 4.831 -1.076 1.00 94.94 93 ARG A CA 1
ATOM 709 C C . ARG A 1 93 ? -6.165 4.684 0.407 1.00 94.94 93 ARG A C 1
ATOM 711 O O . ARG A 1 93 ? -6.929 5.163 1.243 1.00 94.94 93 ARG A O 1
ATOM 718 N N . ALA A 1 94 ? -4.994 4.135 0.735 1.00 93.69 94 ALA A N 1
ATOM 719 C CA . ALA A 1 94 ? -4.501 4.068 2.108 1.00 93.69 94 ALA A CA 1
ATOM 720 C C . ALA A 1 94 ? -4.390 5.466 2.744 1.00 93.69 94 ALA A C 1
ATOM 722 O O . ALA A 1 94 ? -4.899 5.671 3.844 1.00 93.69 94 ALA A O 1
ATOM 723 N N . LEU A 1 95 ? -3.794 6.447 2.050 1.00 93.69 95 LEU A N 1
ATOM 724 C CA . LEU A 1 95 ? -3.710 7.835 2.531 1.00 93.69 95 LEU A CA 1
ATOM 725 C C . LEU A 1 95 ? -5.087 8.430 2.830 1.00 93.69 95 LEU A C 1
ATOM 727 O O . LEU A 1 95 ? -5.300 8.990 3.905 1.00 93.69 95 LEU A O 1
ATOM 731 N N . GLN A 1 96 ? -6.020 8.296 1.886 1.00 94.44 96 GLN A N 1
ATOM 732 C CA . GLN A 1 96 ? -7.373 8.827 2.024 1.00 94.44 96 GLN A CA 1
ATOM 733 C C . GLN A 1 96 ? -8.065 8.269 3.276 1.00 94.44 96 GLN A C 1
ATOM 735 O O . GLN A 1 96 ? -8.629 9.028 4.067 1.00 94.44 96 GLN A O 1
ATOM 740 N N . LEU A 1 97 ? -7.997 6.951 3.471 1.00 92.69 97 LEU A N 1
ATOM 741 C CA . LEU A 1 97 ? -8.634 6.279 4.599 1.00 92.69 97 LEU A CA 1
ATOM 742 C C . LEU A 1 97 ? -7.944 6.610 5.923 1.00 92.69 97 LEU A C 1
ATOM 744 O O . LEU A 1 97 ? -8.624 6.915 6.900 1.00 92.69 97 LEU A O 1
ATOM 748 N N . TYR A 1 98 ? -6.610 6.623 5.971 1.00 91.75 98 TYR A N 1
ATOM 749 C CA . TYR A 1 98 ? -5.896 6.980 7.195 1.00 91.75 98 TYR A CA 1
ATOM 750 C C . TYR A 1 98 ? -6.146 8.426 7.622 1.00 91.75 98 TYR A C 1
ATOM 752 O O . TYR A 1 98 ? -6.269 8.670 8.819 1.00 91.75 98 TYR A O 1
ATOM 760 N N . HIS A 1 99 ? -6.300 9.368 6.687 1.00 91.31 99 HIS A N 1
ATOM 761 C CA . HIS A 1 99 ? -6.730 10.725 7.027 1.00 91.31 99 HIS A CA 1
ATOM 762 C C . HIS A 1 99 ? -8.146 10.743 7.608 1.00 91.31 99 HIS A C 1
ATOM 764 O O . HIS A 1 99 ? -8.376 11.386 8.632 1.00 91.31 99 HIS A O 1
ATOM 770 N N . ALA A 1 100 ? -9.086 10.001 7.014 1.00 88.12 100 ALA A N 1
ATOM 771 C CA . ALA A 1 100 ? -10.444 9.898 7.545 1.00 88.12 100 ALA A CA 1
ATOM 772 C C . ALA A 1 100 ? -10.455 9.308 8.967 1.00 88.12 100 ALA A C 1
ATOM 774 O O . ALA A 1 100 ? -11.112 9.849 9.855 1.00 88.12 100 ALA A O 1
ATOM 775 N N . VAL A 1 101 ? -9.673 8.254 9.211 1.00 85.44 101 VAL A N 1
ATOM 776 C CA . VAL A 1 101 ? -9.540 7.630 10.535 1.00 85.44 101 VAL A CA 1
ATOM 777 C C . VAL A 1 101 ? -8.828 8.552 11.532 1.00 85.44 101 VAL A C 1
ATOM 779 O O . VAL A 1 101 ? -9.240 8.621 12.691 1.00 85.44 101 VAL A O 1
ATOM 782 N N . GLU A 1 102 ? -7.804 9.307 11.118 1.00 83.75 102 GLU A N 1
ATOM 783 C CA . GLU A 1 102 ? -7.081 10.236 12.001 1.00 83.75 102 GLU A CA 1
ATOM 784 C C . GLU A 1 102 ? -8.037 11.255 12.637 1.00 83.75 102 GLU A C 1
ATOM 786 O O . GLU A 1 102 ? -7.979 11.476 13.847 1.00 83.75 102 GLU A O 1
ATOM 791 N N . THR A 1 103 ? -8.969 11.808 11.851 1.00 77.19 103 THR A N 1
ATOM 792 C CA . THR A 1 103 ? -9.952 12.798 12.336 1.00 77.19 103 THR A CA 1
ATOM 793 C C . THR A 1 103 ? -10.905 12.249 13.401 1.00 77.19 103 THR A C 1
ATOM 795 O O . THR A 1 103 ? -11.456 13.016 14.188 1.00 77.19 103 THR A O 1
ATOM 798 N N . GLN A 1 104 ? -11.067 10.925 13.458 1.00 75.12 104 GLN A N 1
ATOM 799 C CA . GLN A 1 104 ? -11.942 10.216 14.395 1.00 75.12 104 GLN A CA 1
ATOM 800 C C . GLN A 1 104 ? -11.185 9.695 15.628 1.00 75.12 104 GLN A C 1
ATOM 802 O O . GLN A 1 104 ? -11.796 9.189 16.569 1.00 75.12 104 GLN A O 1
ATOM 807 N N . THR A 1 105 ? -9.852 9.791 15.643 1.00 69.81 105 THR A N 1
ATOM 808 C CA . THR A 1 105 ? -9.022 9.221 16.708 1.00 69.81 105 THR A CA 1
ATOM 809 C C . THR A 1 105 ? -8.746 10.256 17.803 1.00 69.81 105 THR A C 1
ATOM 811 O O . THR A 1 105 ? -8.445 11.414 17.522 1.00 69.81 105 THR A O 1
ATOM 814 N N . VAL A 1 106 ? -8.792 9.841 19.077 1.00 71.50 106 VAL A N 1
ATOM 815 C CA . VAL A 1 106 ? -8.450 10.716 20.215 1.00 71.50 106 VAL A CA 1
ATOM 816 C C . VAL A 1 106 ? -7.030 11.267 20.053 1.00 71.50 106 VAL A C 1
ATOM 818 O O . VAL A 1 106 ? -6.082 10.514 19.813 1.00 71.50 106 VAL A O 1
ATOM 821 N N . ARG A 1 107 ? -6.902 12.589 20.222 1.00 61.88 107 ARG A N 1
ATOM 822 C CA . ARG A 1 107 ? -5.735 13.404 19.847 1.00 61.88 107 ARG A CA 1
ATOM 823 C C . ARG A 1 107 ? -4.395 12.894 20.402 1.00 61.88 107 ARG A C 1
ATOM 825 O O . ARG A 1 107 ? -3.398 13.031 19.700 1.00 61.88 107 ARG A O 1
ATOM 832 N N . ASP A 1 108 ? -4.391 12.241 21.565 1.00 66.12 108 ASP A N 1
ATOM 833 C CA . ASP A 1 108 ? -3.177 11.782 22.268 1.00 66.12 108 ASP A CA 1
ATOM 834 C C . ASP A 1 108 ? -3.152 10.265 22.540 1.00 66.12 108 ASP A C 1
ATOM 836 O O . ASP A 1 108 ? -2.415 9.769 23.392 1.00 66.12 108 ASP A O 1
ATOM 840 N N . GLY A 1 109 ? -3.966 9.488 21.819 1.00 69.56 109 GLY A N 1
ATOM 841 C CA . GLY A 1 109 ? -4.012 8.038 21.997 1.00 69.56 109 GLY A CA 1
ATOM 842 C C . GLY A 1 109 ? -2.760 7.324 21.457 1.00 69.56 109 GLY A C 1
ATOM 843 O O . GLY A 1 109 ? -2.226 7.713 20.414 1.00 69.56 109 GLY A O 1
ATOM 844 N N . PRO A 1 110 ? -2.340 6.187 22.052 1.00 69.81 110 PRO A N 1
ATOM 845 C CA . PRO A 1 110 ? -1.219 5.382 21.554 1.00 69.81 110 PRO A CA 1
ATOM 846 C C . PRO A 1 110 ? -1.441 4.843 20.135 1.00 69.81 110 PRO A C 1
ATOM 848 O O . PRO A 1 110 ? -0.487 4.413 19.496 1.00 69.81 110 PRO A O 1
ATOM 851 N N . ARG A 1 111 ? -2.679 4.876 19.622 1.00 74.88 111 ARG A N 1
ATOM 852 C CA . ARG A 1 111 ? -3.009 4.533 18.231 1.00 74.88 111 ARG A CA 1
ATOM 853 C C . ARG A 1 111 ? -2.574 5.603 17.228 1.00 74.88 111 ARG A C 1
ATOM 855 O O . ARG A 1 111 ? -2.253 5.268 16.092 1.00 74.88 111 ARG A O 1
ATOM 862 N N . ARG A 1 112 ? -2.478 6.869 17.648 1.00 80.19 112 ARG A N 1
ATOM 863 C CA . ARG A 1 112 ? -2.173 7.988 16.751 1.00 80.19 112 ARG A CA 1
ATOM 864 C C . ARG A 1 112 ? -0.778 7.907 16.142 1.00 80.19 112 ARG A C 1
ATOM 866 O O . ARG A 1 112 ? -0.620 8.160 14.955 1.00 80.19 112 ARG A O 1
ATOM 873 N N . LYS A 1 113 ? 0.227 7.482 16.915 1.00 83.56 113 LYS A N 1
ATOM 874 C CA . LYS A 1 113 ? 1.589 7.283 16.387 1.00 83.56 113 LYS A CA 1
ATOM 875 C C . LYS A 1 113 ? 1.619 6.282 15.224 1.00 83.56 113 LYS A C 1
ATOM 877 O O . LYS A 1 113 ? 2.380 6.478 14.285 1.00 83.56 113 LYS A O 1
ATOM 882 N N . TYR A 1 114 ? 0.775 5.246 15.266 1.00 84.00 114 TYR A N 1
ATOM 883 C CA . TYR A 1 114 ? 0.697 4.242 14.204 1.00 84.00 114 TYR A CA 1
ATOM 884 C C . TYR A 1 114 ? -0.010 4.786 12.964 1.00 84.00 114 TYR A C 1
ATOM 886 O O . TYR A 1 114 ? 0.456 4.543 11.857 1.00 84.00 114 TYR A O 1
ATOM 894 N N . ILE A 1 115 ? -1.076 5.573 13.141 1.00 86.12 115 ILE A N 1
ATOM 895 C CA . ILE A 1 115 ? -1.760 6.258 12.033 1.00 86.12 115 ILE A CA 1
ATOM 896 C C . ILE A 1 115 ? -0.807 7.248 11.351 1.00 86.12 115 ILE A C 1
ATOM 898 O O . ILE A 1 115 ? -0.660 7.215 10.134 1.00 86.12 115 ILE A O 1
ATOM 902 N N . ASN A 1 116 ? -0.082 8.060 12.124 1.00 87.00 116 ASN A N 1
ATOM 903 C CA . ASN A 1 116 ? 0.894 9.009 11.582 1.00 87.00 116 ASN A CA 1
ATOM 904 C C . ASN A 1 116 ? 2.033 8.300 10.839 1.00 87.00 116 ASN A C 1
ATOM 906 O O . ASN A 1 116 ? 2.454 8.749 9.773 1.00 87.00 116 ASN A O 1
ATOM 910 N N . TRP A 1 117 ? 2.521 7.181 11.384 1.00 90.75 117 TRP A N 1
ATOM 911 C CA . TRP A 1 117 ? 3.504 6.346 10.699 1.00 90.75 117 TRP A CA 1
ATOM 912 C C . TRP A 1 117 ? 2.954 5.813 9.371 1.00 90.75 117 TRP A C 1
ATOM 914 O O . TRP A 1 117 ? 3.634 5.906 8.350 1.00 90.75 117 TRP A O 1
ATOM 924 N N . ALA A 1 118 ? 1.718 5.309 9.366 1.00 88.50 118 ALA A N 1
ATOM 925 C CA . ALA A 1 118 ? 1.082 4.754 8.177 1.00 88.50 118 ALA A CA 1
ATOM 926 C C . ALA A 1 118 ? 0.856 5.821 7.093 1.00 88.50 118 ALA A C 1
ATOM 928 O O . ALA A 1 118 ? 1.171 5.579 5.929 1.00 88.50 118 ALA A O 1
ATOM 929 N N . LEU A 1 119 ? 0.417 7.024 7.478 1.00 91.19 119 LEU A N 1
ATOM 930 C CA . LEU A 1 119 ? 0.302 8.186 6.590 1.00 91.19 119 LEU A CA 1
ATOM 931 C C . LEU A 1 119 ? 1.646 8.543 5.951 1.00 91.19 119 LEU A C 1
ATOM 933 O O . LEU A 1 119 ? 1.760 8.614 4.727 1.00 91.19 119 LEU A O 1
ATOM 937 N N . ALA A 1 120 ? 2.688 8.713 6.771 1.00 90.38 120 ALA A N 1
ATOM 938 C CA . ALA A 1 120 ? 4.026 9.023 6.277 1.00 90.38 120 ALA A CA 1
ATOM 939 C C . ALA A 1 120 ? 4.551 7.924 5.339 1.00 90.38 120 ALA A C 1
ATOM 941 O O . ALA A 1 120 ? 5.197 8.214 4.328 1.00 90.38 120 ALA A O 1
ATOM 942 N N . ARG A 1 121 ? 4.250 6.657 5.645 1.00 90.44 121 ARG A N 1
ATOM 943 C CA . ARG A 1 121 ? 4.669 5.523 4.825 1.00 90.44 121 ARG A CA 1
ATOM 944 C C . ARG A 1 121 ? 3.948 5.484 3.481 1.00 90.44 121 ARG A C 1
ATOM 946 O O . ARG A 1 121 ? 4.619 5.346 2.460 1.00 90.44 121 ARG A O 1
ATOM 953 N N . ALA A 1 122 ? 2.629 5.649 3.468 1.00 89.31 122 ALA A N 1
ATOM 954 C CA . ALA A 1 122 ? 1.836 5.678 2.245 1.00 89.31 122 ALA A CA 1
ATOM 955 C C . ALA A 1 122 ? 2.252 6.848 1.333 1.00 89.31 122 ALA A C 1
ATOM 957 O O . ALA A 1 122 ? 2.463 6.655 0.135 1.00 89.31 122 ALA A O 1
ATOM 958 N N . GLN A 1 123 ? 2.496 8.031 1.911 1.00 92.56 123 GLN A N 1
ATOM 959 C CA . GLN A 1 123 ? 3.010 9.193 1.180 1.00 92.56 123 GLN A CA 1
ATOM 960 C C . GLN A 1 123 ? 4.374 8.917 0.547 1.00 92.56 123 GLN A C 1
ATOM 962 O O . GLN A 1 123 ? 4.613 9.275 -0.604 1.00 92.56 123 GLN A O 1
ATOM 967 N N . ARG A 1 124 ? 5.271 8.263 1.289 1.00 91.12 124 ARG A N 1
ATOM 968 C CA . ARG A 1 124 ? 6.595 7.902 0.784 1.00 91.12 124 ARG A CA 1
ATOM 969 C C . ARG A 1 124 ? 6.508 6.938 -0.399 1.00 91.12 124 ARG A C 1
ATOM 971 O O . ARG A 1 124 ? 7.155 7.196 -1.409 1.00 91.12 124 ARG A O 1
ATOM 978 N N . ILE A 1 125 ? 5.696 5.882 -0.298 1.00 89.19 125 ILE A N 1
ATOM 979 C CA . ILE A 1 125 ? 5.486 4.920 -1.397 1.00 89.19 125 ILE A CA 1
ATOM 980 C C . ILE A 1 125 ? 4.955 5.640 -2.635 1.00 89.19 125 ILE A C 1
ATOM 982 O O . ILE A 1 125 ? 5.455 5.418 -3.738 1.00 89.19 125 ILE A O 1
ATOM 986 N N . LEU A 1 126 ? 3.980 6.533 -2.457 1.00 90.12 126 LEU A N 1
ATOM 987 C CA . LEU A 1 126 ? 3.412 7.312 -3.550 1.00 90.12 126 LEU A CA 1
ATOM 988 C C . LEU A 1 126 ? 4.483 8.166 -4.246 1.00 90.12 126 LEU A C 1
ATOM 990 O O . LEU A 1 126 ? 4.632 8.085 -5.463 1.00 90.12 126 LEU A O 1
ATOM 994 N N . SER A 1 127 ? 5.263 8.936 -3.483 1.00 88.25 127 SER A N 1
ATOM 995 C CA . SER A 1 127 ? 6.329 9.786 -4.026 1.00 88.25 127 SER A CA 1
ATOM 996 C C . SER A 1 127 ? 7.418 8.980 -4.743 1.00 88.25 127 SER A C 1
ATOM 998 O O . SER A 1 127 ? 7.791 9.322 -5.863 1.00 88.25 127 SER A O 1
ATOM 1000 N N . GLU A 1 128 ? 7.898 7.889 -4.136 1.00 89.00 128 GLU A N 1
ATOM 1001 C CA . GLU A 1 128 ? 8.926 7.014 -4.721 1.00 89.00 128 GLU A CA 1
ATOM 1002 C C . GLU A 1 128 ? 8.430 6.347 -6.013 1.00 89.00 128 GLU A C 1
ATOM 1004 O O . GLU A 1 128 ? 9.179 6.194 -6.978 1.00 89.00 128 GLU A O 1
ATOM 1009 N N . THR A 1 129 ? 7.157 5.959 -6.065 1.00 85.88 129 THR A N 1
ATOM 1010 C CA . THR A 1 129 ? 6.569 5.315 -7.247 1.00 85.88 129 THR A CA 1
ATOM 1011 C C . THR A 1 129 ? 6.375 6.310 -8.384 1.00 85.88 129 THR A C 1
ATOM 1013 O O . THR A 1 129 ? 6.824 6.046 -9.495 1.00 85.88 129 THR A O 1
ATOM 1016 N N . LEU A 1 130 ? 5.825 7.496 -8.106 1.00 86.56 130 LEU A N 1
ATOM 1017 C CA . LEU A 1 130 ? 5.670 8.551 -9.113 1.00 86.56 130 LEU A CA 1
ATOM 1018 C C . LEU A 1 130 ? 7.020 9.026 -9.670 1.00 86.56 130 LEU A C 1
ATOM 1020 O O . LEU A 1 130 ? 7.144 9.263 -10.872 1.00 86.56 130 LEU A O 1
ATOM 1024 N N . GLN A 1 131 ? 8.046 9.130 -8.820 1.00 85.81 131 GLN A N 1
ATOM 1025 C CA . GLN A 1 131 ? 9.395 9.479 -9.262 1.00 85.81 131 GLN A CA 1
ATOM 1026 C C . GLN A 1 131 ? 9.983 8.410 -10.193 1.00 85.81 131 GLN A C 1
ATOM 1028 O O . GLN A 1 131 ? 10.546 8.758 -11.229 1.00 85.81 131 GLN A O 1
ATOM 1033 N N . ARG A 1 132 ? 9.817 7.118 -9.870 1.00 83.06 132 ARG A N 1
ATOM 1034 C CA . ARG A 1 132 ? 10.256 6.009 -10.736 1.00 83.06 132 ARG A CA 1
ATOM 1035 C C . ARG A 1 132 ? 9.556 6.033 -12.094 1.00 83.06 132 ARG A C 1
ATOM 1037 O O . ARG A 1 132 ? 10.231 5.909 -13.114 1.00 83.06 132 ARG A O 1
ATOM 1044 N N . SER A 1 133 ? 8.242 6.258 -12.119 1.00 80.19 133 SER A N 1
ATOM 1045 C CA . SER A 1 133 ? 7.486 6.366 -13.372 1.00 80.19 133 SER A CA 1
ATOM 1046 C C . SER A 1 133 ? 7.978 7.530 -14.234 1.00 80.19 133 SER A C 1
ATOM 1048 O O . SER A 1 133 ? 8.218 7.346 -15.424 1.00 80.19 133 SER A O 1
ATOM 1050 N N . ARG A 1 134 ? 8.232 8.701 -13.633 1.00 79.75 134 ARG A N 1
ATOM 1051 C CA . ARG A 1 134 ? 8.764 9.867 -14.354 1.00 79.75 134 ARG A CA 1
ATOM 1052 C C . ARG A 1 134 ? 10.139 9.602 -14.969 1.00 79.75 134 ARG A C 1
ATOM 1054 O O . ARG A 1 134 ? 10.347 9.918 -16.136 1.00 79.75 134 ARG A O 1
ATOM 1061 N N . VAL A 1 135 ? 11.060 9.007 -14.207 1.00 76.31 135 VAL A N 1
ATOM 1062 C CA . VAL A 1 135 ? 12.396 8.653 -14.716 1.00 76.31 135 VAL A CA 1
ATOM 1063 C C . VAL A 1 135 ? 12.286 7.643 -15.859 1.00 76.31 135 VAL A C 1
ATOM 1065 O O . VAL A 1 135 ? 12.965 7.797 -16.869 1.00 76.31 135 VAL A O 1
ATOM 1068 N N . SER A 1 136 ? 11.399 6.649 -15.745 1.00 75.50 136 SER A N 1
ATOM 1069 C CA . SER A 1 136 ? 11.161 5.677 -16.818 1.00 75.50 136 SER A CA 1
ATOM 1070 C C . SER A 1 136 ? 10.621 6.336 -18.092 1.00 75.50 136 SER A C 1
ATOM 1072 O O . SER A 1 136 ? 11.064 6.008 -19.190 1.00 75.50 136 SER A O 1
ATOM 1074 N N . GLU A 1 137 ? 9.699 7.294 -17.976 1.00 77.00 137 GLU A N 1
ATOM 1075 C CA . GLU A 1 137 ? 9.195 8.047 -19.128 1.00 77.00 137 GLU A CA 1
ATOM 1076 C C . GLU A 1 137 ? 10.257 8.948 -19.762 1.00 77.00 137 GLU A C 1
ATOM 1078 O O . GLU A 1 137 ? 10.349 9.012 -20.987 1.00 77.00 137 GLU A O 1
ATOM 1083 N N . GLU A 1 138 ? 11.065 9.637 -18.954 1.00 72.69 138 GLU A N 1
ATOM 1084 C CA . GLU A 1 138 ? 12.181 10.455 -19.442 1.00 72.69 138 GLU A CA 1
ATOM 1085 C C . GLU A 1 138 ? 13.230 9.582 -20.147 1.00 72.69 138 GLU A C 1
ATOM 1087 O O . GLU A 1 138 ? 13.688 9.938 -21.230 1.00 72.69 138 GLU A O 1
ATOM 1092 N N . GLN A 1 139 ? 13.539 8.396 -19.612 1.00 70.94 139 GLN A N 1
ATOM 1093 C CA . GLN A 1 139 ? 14.402 7.417 -20.276 1.00 70.94 139 GLN A CA 1
ATOM 1094 C C . GLN A 1 139 ? 13.811 6.943 -21.602 1.00 70.94 139 GLN A C 1
ATOM 1096 O O . GLN A 1 139 ? 14.525 6.929 -22.598 1.00 70.94 139 GLN A O 1
ATOM 1101 N N . LYS A 1 140 ? 12.517 6.608 -21.660 1.00 73.50 140 LYS A N 1
ATOM 1102 C CA . LYS A 1 140 ? 11.854 6.202 -22.912 1.00 73.50 140 LYS A CA 1
ATOM 1103 C C . LYS A 1 140 ? 11.857 7.314 -23.961 1.00 73.50 140 LYS A C 1
ATOM 1105 O O . LYS A 1 140 ? 12.087 7.032 -25.129 1.00 73.50 140 LYS A O 1
ATOM 1110 N N . LYS A 1 141 ? 11.631 8.570 -23.560 1.00 71.88 141 LYS A N 1
ATOM 1111 C CA . LYS A 1 141 ? 11.661 9.735 -24.465 1.00 71.88 141 LYS A CA 1
ATOM 1112 C C . LYS A 1 141 ? 13.066 10.047 -24.976 1.00 71.88 141 LYS A C 1
ATOM 1114 O O . LYS A 1 141 ? 13.213 10.441 -26.126 1.00 71.88 141 LYS A O 1
ATOM 1119 N N . ASN A 1 142 ? 14.074 9.863 -24.127 1.00 64.75 142 ASN A N 1
ATOM 1120 C CA . ASN A 1 142 ? 15.476 10.121 -24.455 1.00 64.75 142 ASN A CA 1
ATOM 1121 C C . ASN A 1 142 ? 16.197 8.889 -25.024 1.00 64.75 142 ASN A C 1
ATOM 1123 O O . ASN A 1 142 ? 17.377 8.971 -25.356 1.00 64.75 142 ASN A O 1
ATOM 1127 N N . SER A 1 143 ? 15.506 7.753 -25.143 1.00 63.31 143 SER A N 1
ATOM 1128 C CA . SER A 1 143 ? 16.004 6.588 -25.866 1.00 63.31 143 SER A CA 1
ATOM 1129 C C . SER A 1 143 ? 15.907 6.899 -27.351 1.00 63.31 143 SER A C 1
ATOM 1131 O O . SER A 1 143 ? 14.816 6.895 -27.921 1.00 63.31 143 SER A O 1
ATOM 1133 N N . MET A 1 144 ? 17.039 7.196 -27.986 1.00 62.44 144 MET A N 1
ATOM 1134 C CA . MET A 1 144 ? 17.078 7.213 -29.442 1.00 62.44 144 MET A CA 1
ATOM 1135 C C . MET A 1 144 ? 16.746 5.804 -29.951 1.00 62.44 144 MET A C 1
ATOM 1137 O O . MET A 1 144 ? 17.333 4.839 -29.454 1.00 62.44 144 MET A O 1
ATOM 1141 N N . PRO A 1 145 ? 15.813 5.651 -30.907 1.00 61.38 145 PRO A N 1
ATOM 1142 C CA . PRO A 1 145 ? 15.639 4.376 -31.578 1.00 61.38 145 PRO A CA 1
ATOM 1143 C C . PRO A 1 145 ? 16.926 4.092 -32.353 1.00 61.38 145 PRO A C 1
ATOM 1145 O O . PRO A 1 145 ? 17.201 4.742 -33.355 1.00 61.38 145 PRO A O 1
ATOM 1148 N N . VAL A 1 146 ? 17.726 3.152 -31.854 1.00 64.69 146 VAL A N 1
ATOM 1149 C CA . VAL A 1 146 ? 18.868 2.618 -32.594 1.00 64.69 146 VAL A CA 1
ATOM 1150 C C . VAL A 1 146 ? 18.286 1.810 -33.746 1.00 64.69 146 VAL A C 1
ATOM 1152 O O . VAL A 1 146 ? 17.527 0.862 -33.528 1.00 64.69 146 VAL A O 1
ATOM 1155 N N . THR A 1 147 ? 18.572 2.220 -34.974 1.00 75.75 147 THR A N 1
ATOM 1156 C CA . THR A 1 147 ? 18.177 1.458 -36.159 1.00 75.75 147 THR A CA 1
ATOM 1157 C C . THR A 1 147 ? 18.915 0.120 -36.188 1.00 75.75 147 THR A C 1
ATOM 1159 O O . THR A 1 147 ? 19.988 -0.033 -35.610 1.00 75.75 147 THR A O 1
ATOM 1162 N N . GLU A 1 148 ? 18.365 -0.869 -36.890 1.00 71.31 148 GLU A N 1
ATOM 1163 C CA . GLU A 1 148 ? 18.990 -2.195 -37.002 1.00 71.31 148 GLU A CA 1
ATOM 1164 C C . GLU A 1 148 ? 20.416 -2.117 -37.588 1.00 71.31 148 GLU A C 1
ATOM 1166 O O . GLU A 1 148 ? 21.303 -2.854 -37.165 1.00 71.31 148 GLU A O 1
ATOM 1171 N N . ALA A 1 149 ? 20.666 -1.152 -38.482 1.00 74.44 149 ALA A N 1
ATOM 1172 C CA . ALA A 1 149 ? 21.989 -0.869 -39.038 1.00 74.44 149 ALA A CA 1
ATOM 1173 C C . ALA A 1 149 ? 22.953 -0.243 -38.014 1.00 74.44 149 ALA A C 1
ATOM 1175 O O . ALA A 1 149 ? 24.115 -0.642 -37.948 1.00 74.44 149 ALA A O 1
ATOM 1176 N N . GLU A 1 150 ? 22.489 0.702 -37.192 1.00 75.62 150 GLU A N 1
ATOM 1177 C CA . GLU A 1 150 ? 23.297 1.285 -36.111 1.00 75.62 150 GLU A CA 1
ATOM 1178 C C . GLU A 1 150 ? 23.615 0.236 -35.039 1.00 75.62 150 GLU A C 1
ATOM 1180 O O . GLU A 1 150 ? 24.747 0.160 -34.573 1.00 75.62 150 GLU A O 1
ATOM 1185 N N . TYR A 1 151 ? 22.660 -0.641 -34.716 1.00 73.69 151 TYR A N 1
ATOM 1186 C CA . TYR A 1 151 ? 22.872 -1.742 -33.778 1.00 73.69 151 TYR A CA 1
ATOM 1187 C C . TYR A 1 151 ? 23.884 -2.760 -34.319 1.00 73.69 151 TYR A C 1
ATOM 1189 O O . TYR A 1 151 ? 24.818 -3.133 -33.613 1.00 73.69 151 TYR A O 1
ATOM 1197 N N . ALA A 1 152 ? 23.751 -3.163 -35.588 1.00 77.56 152 ALA A N 1
ATOM 1198 C CA . ALA A 1 152 ? 24.707 -4.052 -36.247 1.00 77.56 152 ALA A CA 1
ATOM 1199 C C . ALA A 1 152 ? 26.120 -3.449 -36.296 1.00 77.56 152 ALA A C 1
ATOM 1201 O O . ALA A 1 152 ? 27.094 -4.169 -36.089 1.00 77.56 152 ALA A O 1
ATOM 1202 N N . THR A 1 153 ? 26.227 -2.134 -36.506 1.00 78.19 153 THR A N 1
ATOM 1203 C CA . THR A 1 153 ? 27.508 -1.413 -36.512 1.00 78.19 153 THR A CA 1
ATOM 1204 C C . THR A 1 153 ? 28.129 -1.386 -35.116 1.00 78.19 153 THR A C 1
ATOM 1206 O O . THR A 1 153 ? 29.285 -1.760 -34.965 1.00 78.19 153 THR A O 1
ATOM 1209 N N . MET A 1 154 ? 27.350 -1.071 -34.076 1.00 73.62 154 MET A N 1
ATOM 1210 C CA . MET A 1 154 ? 27.821 -1.119 -32.686 1.00 73.62 154 MET A CA 1
ATOM 1211 C C . MET A 1 154 ? 28.254 -2.529 -32.259 1.00 73.62 154 MET A C 1
ATOM 1213 O O . MET A 1 154 ? 29.229 -2.685 -31.526 1.00 73.62 154 MET A O 1
ATOM 1217 N N . CYS A 1 155 ? 27.544 -3.569 -32.706 1.00 74.00 155 CYS A N 1
ATOM 1218 C CA . CYS A 1 155 ? 27.927 -4.956 -32.451 1.00 74.00 155 CYS A CA 1
ATOM 1219 C C . CYS A 1 155 ? 29.208 -5.348 -33.192 1.00 74.00 155 CYS A C 1
ATOM 1221 O O . CYS A 1 155 ? 30.052 -6.011 -32.595 1.00 74.00 155 CYS A O 1
ATOM 1223 N N . ALA A 1 156 ? 29.364 -4.940 -34.455 1.00 70.25 156 ALA A N 1
ATOM 1224 C CA . ALA A 1 156 ? 30.580 -5.186 -35.224 1.00 70.25 156 ALA A CA 1
ATOM 1225 C C . ALA A 1 156 ? 31.789 -4.490 -34.581 1.00 70.25 156 ALA A C 1
ATOM 1227 O O . ALA A 1 156 ? 32.775 -5.152 -34.290 1.00 70.25 156 ALA A O 1
ATOM 1228 N N . GLU A 1 157 ? 31.668 -3.207 -34.228 1.00 71.44 157 GLU A N 1
ATOM 1229 C CA . GLU A 1 157 ? 32.725 -2.445 -33.548 1.00 71.44 157 GLU A CA 1
ATOM 1230 C C . GLU A 1 157 ? 33.103 -3.042 -32.182 1.00 71.44 157 GLU A C 1
ATOM 1232 O O . GLU A 1 157 ? 34.277 -3.075 -31.816 1.00 71.44 157 GLU A O 1
ATOM 1237 N N . TYR A 1 158 ? 32.125 -3.549 -31.423 1.00 70.88 158 TYR A N 1
ATOM 1238 C CA . TYR A 1 158 ? 32.382 -4.212 -30.143 1.00 70.88 158 TYR A CA 1
ATOM 1239 C C . TYR A 1 158 ? 33.105 -5.554 -30.313 1.00 70.88 158 TYR A C 1
ATOM 1241 O O . TYR A 1 158 ? 34.016 -5.866 -29.548 1.00 70.88 158 TYR A O 1
ATOM 1249 N N . VAL A 1 159 ? 32.700 -6.351 -31.305 1.00 67.94 159 VAL A N 1
ATOM 1250 C CA . VAL A 1 159 ? 33.318 -7.649 -31.604 1.00 67.94 159 VAL A CA 1
ATOM 1251 C C . VAL A 1 159 ? 34.732 -7.456 -32.153 1.00 67.94 159 VAL A C 1
ATOM 1253 O O . VAL A 1 159 ? 35.648 -8.130 -31.686 1.00 67.94 159 VAL A O 1
ATOM 1256 N N . ASP A 1 160 ? 34.933 -6.509 -33.066 1.00 69.75 160 ASP A N 1
ATOM 1257 C CA . ASP A 1 160 ? 36.242 -6.212 -33.652 1.00 69.75 160 ASP A CA 1
ATOM 1258 C C . ASP A 1 160 ? 37.201 -5.644 -32.596 1.00 69.75 160 ASP A C 1
ATOM 1260 O O . ASP A 1 160 ? 38.307 -6.157 -32.432 1.00 69.75 160 ASP A O 1
ATOM 1264 N N . GLY A 1 161 ? 36.751 -4.687 -31.775 1.00 69.94 161 GLY A N 1
ATOM 1265 C CA . GLY A 1 161 ? 37.560 -4.143 -30.680 1.00 69.94 161 GLY A CA 1
ATOM 1266 C C . GLY A 1 161 ? 37.897 -5.170 -29.589 1.00 69.94 161 GLY A C 1
ATOM 1267 O O . GLY A 1 161 ? 38.973 -5.111 -28.989 1.00 69.94 161 GLY A O 1
ATOM 1268 N N . PHE A 1 162 ? 37.010 -6.140 -29.339 1.00 70.81 162 PHE A N 1
ATOM 1269 C CA . PHE A 1 162 ? 37.281 -7.261 -28.436 1.00 70.81 162 PHE A CA 1
ATOM 1270 C C . PHE A 1 162 ? 38.365 -8.190 -29.001 1.00 70.81 162 PHE A C 1
ATOM 1272 O O . PHE A 1 162 ? 39.303 -8.543 -28.283 1.00 70.81 162 PHE A O 1
ATOM 1279 N N . TRP A 1 163 ? 38.278 -8.559 -30.283 1.00 68.50 163 TRP A N 1
ATOM 1280 C CA . TRP A 1 163 ? 39.267 -9.437 -30.911 1.00 68.50 163 TRP A CA 1
ATOM 1281 C C . TRP A 1 163 ? 40.622 -8.765 -31.113 1.00 68.50 163 TRP A C 1
ATOM 1283 O O . TRP A 1 163 ? 41.635 -9.431 -30.926 1.00 68.50 163 TRP A O 1
ATOM 1293 N N . GLU A 1 164 ? 40.672 -7.465 -31.405 1.00 68.38 164 GLU A N 1
ATOM 1294 C CA . GLU A 1 164 ? 41.927 -6.704 -31.452 1.00 68.38 164 GLU A CA 1
ATOM 1295 C C . GLU A 1 164 ? 42.621 -6.653 -30.080 1.00 68.38 164 GLU A C 1
ATOM 1297 O O . GLU A 1 164 ? 43.840 -6.817 -29.993 1.00 68.38 164 GLU A O 1
ATOM 1302 N N . GLN A 1 165 ? 41.858 -6.503 -28.988 1.00 65.81 165 GLN A N 1
ATOM 1303 C CA . GLN A 1 165 ? 42.409 -6.580 -27.630 1.00 65.81 165 GLN A CA 1
ATOM 1304 C C . GLN A 1 165 ? 42.934 -7.973 -27.276 1.00 65.81 165 GLN A C 1
ATOM 1306 O O . GLN A 1 165 ? 43.990 -8.088 -26.651 1.00 65.81 165 GLN A O 1
ATOM 1311 N N . GLU A 1 166 ? 42.212 -9.029 -27.643 1.00 68.75 166 GLU A N 1
ATOM 1312 C CA . GLU A 1 166 ? 42.636 -10.401 -27.358 1.00 68.75 166 GLU A CA 1
ATOM 1313 C C . GLU A 1 166 ? 43.815 -10.841 -28.242 1.00 68.75 166 GLU A C 1
ATOM 1315 O O . GLU A 1 166 ? 44.698 -11.541 -27.745 1.00 68.75 166 GLU A O 1
ATOM 1320 N N . LEU A 1 167 ? 43.911 -10.370 -29.495 1.00 65.00 167 LEU A N 1
ATOM 1321 C CA . LEU A 1 167 ? 45.093 -10.586 -30.341 1.00 65.00 167 LEU A CA 1
ATOM 1322 C C . LEU A 1 167 ? 46.335 -9.920 -29.738 1.00 65.00 167 LEU A C 1
ATOM 1324 O O . LEU A 1 167 ? 47.358 -10.580 -29.582 1.00 65.00 167 LEU A O 1
ATOM 1328 N N . GLY A 1 168 ? 46.233 -8.650 -29.326 1.00 67.12 168 GLY A N 1
ATOM 1329 C CA . GLY A 1 168 ? 47.351 -7.939 -28.697 1.00 67.12 168 GLY A CA 1
ATOM 1330 C C . GLY A 1 168 ? 47.821 -8.604 -27.398 1.00 67.12 168 GLY A C 1
ATOM 1331 O O . GLY A 1 168 ? 49.017 -8.730 -27.152 1.00 67.12 168 GLY A O 1
ATOM 1332 N N . ARG A 1 169 ? 46.888 -9.129 -26.590 1.00 68.12 169 ARG A N 1
ATOM 1333 C CA . ARG A 1 169 ? 47.217 -9.904 -25.380 1.00 68.12 169 ARG A CA 1
ATOM 1334 C C . ARG A 1 169 ? 47.872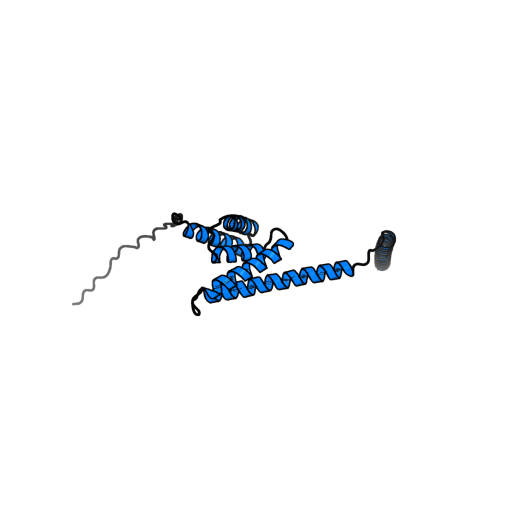 -11.248 -25.682 1.00 68.12 169 ARG A C 1
ATOM 1336 O O . ARG A 1 169 ? 48.720 -11.686 -24.908 1.00 68.12 169 ARG A O 1
ATOM 1343 N N . ALA A 1 170 ? 47.465 -11.921 -26.756 1.00 62.25 170 ALA A N 1
ATOM 1344 C CA . ALA A 1 170 ? 48.069 -13.180 -27.175 1.00 62.25 170 ALA A CA 1
ATOM 1345 C C . ALA A 1 170 ? 49.505 -12.970 -27.683 1.00 62.25 170 ALA A C 1
ATOM 1347 O O . ALA A 1 170 ? 50.384 -13.752 -27.329 1.00 62.25 170 ALA A O 1
ATOM 1348 N N . GLU A 1 171 ? 49.750 -11.895 -28.438 1.00 65.62 171 GLU A N 1
ATOM 1349 C CA . GLU A 1 171 ? 51.074 -11.534 -28.962 1.00 65.62 171 GLU A CA 1
ATOM 1350 C C . GLU A 1 171 ? 52.062 -11.152 -27.843 1.00 65.62 171 GLU A C 1
ATOM 1352 O O . GLU A 1 171 ? 53.197 -11.646 -27.827 1.00 65.62 171 GLU A O 1
ATOM 1357 N N . ASP A 1 172 ? 51.613 -10.386 -26.842 1.00 59.12 172 ASP A N 1
ATOM 1358 C CA . ASP A 1 172 ? 52.413 -10.030 -25.660 1.00 59.12 172 ASP A CA 1
ATOM 1359 C C . ASP A 1 172 ? 52.807 -11.257 -24.810 1.00 59.12 172 ASP A C 1
ATOM 1361 O O . ASP A 1 172 ? 53.881 -11.285 -24.205 1.00 59.12 172 ASP A O 1
ATOM 1365 N N . ASN A 1 173 ? 51.982 -12.311 -24.800 1.00 56.19 173 ASN A N 1
ATOM 1366 C CA . ASN A 1 173 ? 52.234 -13.543 -24.039 1.00 56.19 173 ASN A CA 1
ATOM 1367 C C . ASN A 1 173 ? 53.170 -14.541 -24.748 1.00 56.19 173 ASN A C 1
ATOM 1369 O O . ASN A 1 173 ? 53.604 -15.515 -24.136 1.00 56.19 173 ASN A O 1
ATOM 1373 N N . THR A 1 174 ? 53.490 -14.321 -26.026 1.00 55.09 174 THR A N 1
ATOM 1374 C CA . THR A 1 174 ? 54.439 -15.144 -26.804 1.00 55.09 174 THR A CA 1
ATOM 1375 C C . THR A 1 174 ? 55.882 -14.634 -26.772 1.00 55.09 174 THR A C 1
ATOM 1377 O O . THR A 1 174 ? 56.762 -15.275 -27.347 1.00 55.09 174 THR A O 1
ATOM 1380 N N . THR A 1 175 ? 56.143 -13.508 -26.098 1.00 53.72 175 THR A N 1
ATOM 1381 C CA . THR A 1 175 ? 57.476 -12.873 -26.033 1.00 53.72 175 THR A CA 1
ATOM 1382 C C . THR A 1 175 ? 58.160 -13.033 -24.659 1.00 53.72 175 THR A C 1
ATOM 1384 O O . THR A 1 175 ? 59.114 -12.314 -24.362 1.00 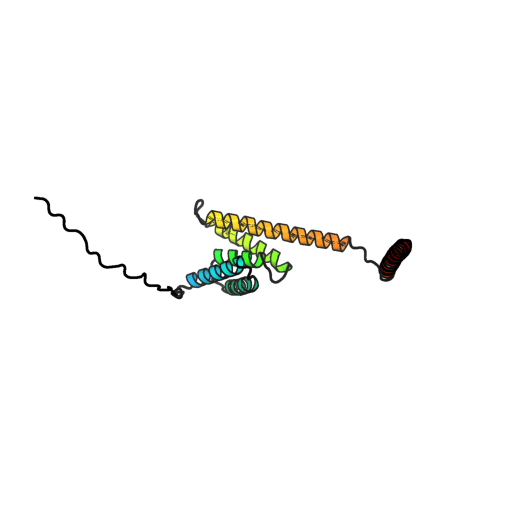53.72 175 THR A O 1
ATOM 1387 N N . GLN A 1 176 ? 57.706 -13.973 -23.816 1.00 44.25 176 GLN A N 1
ATOM 1388 C CA . GLN A 1 176 ? 58.394 -14.375 -22.573 1.00 44.25 176 GLN A CA 1
ATOM 1389 C C . GLN A 1 176 ? 59.083 -15.733 -22.695 1.00 44.25 176 GLN A C 1
ATOM 1391 O O . GLN A 1 176 ? 58.456 -16.674 -23.227 1.00 44.25 176 GLN A O 1
#